Pr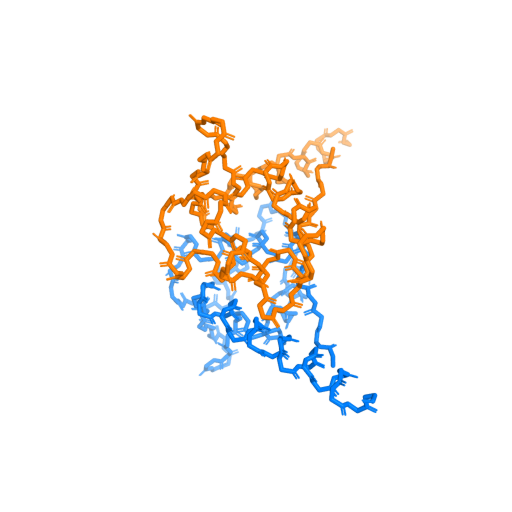otein AF-0000000080797294 (afdb_homodimer)

Solvent-accessible surface area (backbone atoms only — not comparable to full-atom values): 10194 Å² total; per-residue (Å²): 135,81,81,73,78,50,72,67,51,51,33,51,51,49,54,51,38,72,73,51,57,47,48,47,41,51,70,58,51,50,58,72,42,46,88,78,37,53,70,68,56,48,51,52,44,53,52,48,36,35,73,67,54,48,27,40,76,78,56,96,49,31,34,37,46,48,56,62,66,60,49,48,49,54,52,31,50,54,52,53,54,56,53,52,55,59,55,69,71,101,136,80,81,73,79,50,71,68,52,50,33,52,50,49,54,50,37,72,75,50,58,48,49,49,41,51,70,59,51,50,58,72,42,47,90,79,36,53,69,68,57,49,52,51,44,51,52,50,36,36,73,66,55,48,28,40,75,79,55,96,50,32,35,36,46,49,56,64,67,60,49,49,49,55,52,31,52,52,50,52,54,57,53,50,54,59,56,67,70,103

Sequence (180 aa):
MGFWPNKREMSVYYLLKKRFGDRFNLGEGLEVLSPYFSRKVALNIIKRLTKLGLLEKRGNFEYAIVDLEEWLGKRTEEYLEARKGRHSSSMGFWPNKREMSVYYLLKKRFGDRFNLGEGLEVLSPYFSRKVALNIIKRLTKLGLLEKRGNFEYAIVDLEEWLGKRTEEYLEARKGRHSSS

Nearest PDB structures (foldseek):
  9f2a-assembly1_C  TM=8.235E-01  e=2.113E-01  Pyrococcus abyssi GE5
  9f27-assembly1_A  TM=7.249E-01  e=1.007E-01  Pyrococcus abyssi GE5
  5ey0-assembly1_A  TM=5.937E-01  e=2.997E-02  Staphylococcus aureus subsp. aureus Mu3
  6lbs-assembly3_C  TM=5.947E-01  e=1.847E-01  Kluyveromyces lactis
  3s2w-assembly1_A  TM=5.679E-01  e=1.217E+00  Methanosarcina mazei Go1

Secondary structure (DSSP, 8-state):
-PPPP-HHHHHHHHHHHHHHTTEEEHHHHHHHHTTTS-HHHHHHHHHHHHHHTSEEE-SSSEEEEPPHHHHHHHHHHHHHHHHHHHHHT-/-PPPP-HHHHHHHHHHHHHHTTEEEHHHHHHHHTTTS-HHHHHHHHHHHHHHTSEEE-SSSEEEEPPHHHHHHHHHHHHHHHHHHHHHT-

Structure (mmCIF, N/CA/C/O backbone):
data_AF-0000000080797294-model_v1
#
loop_
_entity.id
_entity.type
_entity.pdbx_description
1 polymer 'Uncharacterized protein'
#
loop_
_atom_site.group_PDB
_atom_site.id
_atom_site.type_symbol
_atom_site.label_atom_id
_atom_site.label_alt_id
_atom_site.label_comp_id
_atom_site.label_asym_id
_atom_site.label_entity_id
_atom_site.label_seq_id
_atom_site.pdbx_PDB_ins_code
_atom_site.Cartn_x
_atom_site.Cartn_y
_atom_site.Cartn_z
_atom_site.occupancy
_atom_site.B_iso_or_equiv
_atom_site.auth_seq_id
_atom_site.auth_comp_id
_atom_site.auth_asym_id
_atom_site.auth_atom_id
_atom_site.pdbx_PDB_model_num
ATOM 1 N N . MET A 1 1 ? -17.109 -4.543 -0.537 1 44.97 1 MET A N 1
ATOM 2 C CA . MET A 1 1 ? -16 -4.59 -1.48 1 44.97 1 MET A CA 1
ATOM 3 C C . MET A 1 1 ? -15.062 -3.398 -1.281 1 44.97 1 MET A C 1
ATOM 5 O O . MET A 1 1 ? -15.445 -2.254 -1.532 1 44.97 1 MET A O 1
ATOM 9 N N . GLY A 1 2 ? -14.25 -3.258 -0.163 1 59.47 2 GLY A N 1
ATOM 10 C CA . GLY A 1 2 ? -13.773 -2.064 0.521 1 59.47 2 GLY A CA 1
ATOM 11 C C . GLY A 1 2 ? -12.773 -1.267 -0.293 1 59.47 2 GLY A C 1
ATOM 12 O O . GLY A 1 2 ? -12.203 -1.779 -1.256 1 59.47 2 GLY A O 1
ATOM 13 N N . PHE A 1 3 ? -12.766 0.031 -0.301 1 81.94 3 PHE A N 1
ATOM 14 C CA . PHE A 1 3 ? -11.984 1.04 -1.002 1 81.94 3 PHE A CA 1
ATOM 15 C C . PHE A 1 3 ? -10.492 0.803 -0.797 1 81.94 3 PHE A C 1
ATOM 17 O O . PHE A 1 3 ? -10.078 0.27 0.235 1 81.94 3 PHE A O 1
ATOM 24 N N . TRP A 1 4 ? -9.805 0.716 -1.841 1 93.31 4 TRP A N 1
ATOM 25 C CA . TRP A 1 4 ? -8.344 0.669 -1.869 1 93.31 4 TRP A CA 1
ATOM 26 C C . TRP A 1 4 ? -7.754 2.068 -1.733 1 93.31 4 TRP A C 1
ATOM 28 O O . TRP A 1 4 ? -8.242 3.018 -2.35 1 93.31 4 TRP A O 1
ATOM 38 N N . PRO A 1 5 ? -6.805 2.098 -0.809 1 96 5 PRO A N 1
ATOM 39 C CA . PRO A 1 5 ? -6.281 3.451 -0.597 1 96 5 PRO A CA 1
ATOM 40 C C . PRO A 1 5 ? -5.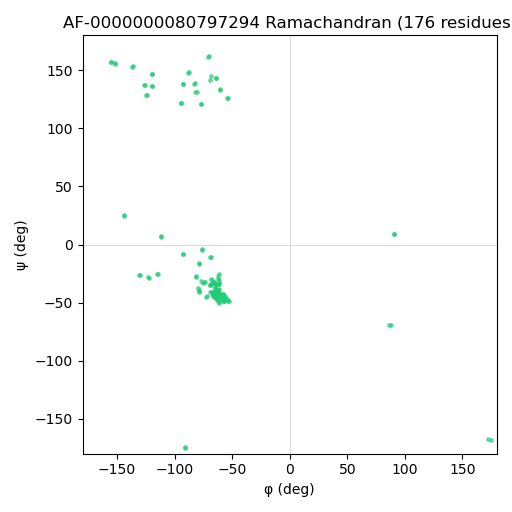586 4.012 -1.834 1 96 5 PRO A C 1
ATOM 42 O O . PRO A 1 5 ? -4.918 3.273 -2.561 1 96 5 PRO A O 1
ATOM 45 N N . ASN A 1 6 ? -5.773 5.305 -2.012 1 94.38 6 ASN A N 1
ATOM 46 C CA . ASN A 1 6 ? -5.062 5.969 -3.098 1 94.38 6 ASN A CA 1
ATOM 47 C C . ASN A 1 6 ? -3.717 6.516 -2.635 1 94.38 6 ASN A C 1
ATOM 49 O O . ASN A 1 6 ? -3.322 6.312 -1.484 1 94.38 6 ASN A O 1
ATOM 53 N N . LYS A 1 7 ? -3.082 7.215 -3.545 1 94.31 7 LYS A N 1
ATOM 54 C CA . LYS A 1 7 ? -1.728 7.699 -3.289 1 94.31 7 LYS A CA 1
ATOM 55 C C . LYS A 1 7 ? -1.708 8.695 -2.133 1 94.31 7 LYS A C 1
ATOM 57 O O . LYS A 1 7 ? -0.826 8.641 -1.274 1 94.31 7 LYS A O 1
ATOM 62 N N . ARG A 1 8 ? -2.645 9.555 -2.1 1 94.75 8 ARG A N 1
ATOM 63 C CA . ARG A 1 8 ? -2.713 10.57 -1.054 1 94.75 8 ARG A CA 1
ATOM 64 C C . ARG A 1 8 ? -2.926 9.938 0.315 1 94.75 8 ARG A C 1
ATOM 66 O O . ARG A 1 8 ? -2.234 10.273 1.278 1 94.75 8 ARG A O 1
ATOM 73 N N . GLU A 1 9 ? -3.805 9.047 0.358 1 97.19 9 GLU A N 1
ATOM 74 C CA . GLU A 1 9 ? -4.125 8.352 1.604 1 97.19 9 GLU A CA 1
ATOM 75 C C . GLU A 1 9 ? -2.924 7.574 2.129 1 97.19 9 GLU A C 1
ATOM 77 O O . GLU A 1 9 ? -2.602 7.648 3.316 1 97.19 9 GLU A O 1
ATOM 82 N N . MET A 1 10 ? -2.211 6.938 1.208 1 97.69 10 MET A N 1
ATOM 83 C CA . MET A 1 10 ? -1.066 6.137 1.634 1 97.69 10 MET A CA 1
ATOM 84 C C . MET A 1 10 ? 0.105 7.031 2.031 1 97.69 10 MET A C 1
ATOM 86 O O . MET A 1 10 ? 0.87 6.691 2.936 1 97.69 10 MET A O 1
ATOM 90 N N . SER A 1 11 ? 0.206 8.148 1.386 1 97.31 11 SER A N 1
ATOM 91 C CA . SER A 1 11 ? 1.242 9.102 1.768 1 97.31 11 SER A CA 1
ATOM 92 C C . SER A 1 11 ? 1.008 9.633 3.176 1 97.31 11 SER A C 1
ATOM 94 O O . SER A 1 11 ? 1.944 9.742 3.971 1 97.31 11 SER A O 1
ATOM 96 N N . VAL A 1 12 ? -0.22 9.945 3.471 1 98.19 12 VAL A N 1
ATOM 97 C CA . VAL A 1 12 ? -0.569 10.445 4.797 1 98.19 12 VAL A CA 1
ATOM 98 C C . VAL A 1 12 ? -0.322 9.367 5.844 1 98.19 12 VAL A C 1
ATOM 100 O O . VAL A 1 12 ? 0.246 9.633 6.902 1 98.19 12 VAL A O 1
ATOM 103 N N . TYR A 1 13 ? -0.724 8.141 5.527 1 98.5 13 TYR A N 1
ATOM 104 C CA . TYR A 1 13 ? -0.423 7.023 6.414 1 98.5 13 TYR A CA 1
ATOM 105 C C . TYR A 1 13 ? 1.068 6.957 6.719 1 98.5 13 TYR A C 1
ATOM 107 O O . TYR A 1 13 ? 1.466 6.84 7.883 1 98.5 13 TYR A O 1
ATOM 115 N N . TYR A 1 14 ? 1.835 7.039 5.699 1 98.44 14 TYR A N 1
ATOM 116 C CA . TYR A 1 14 ? 3.281 6.922 5.84 1 98.44 14 TYR A CA 1
ATOM 117 C C . TYR A 1 14 ? 3.836 8.039 6.719 1 98.44 14 TYR A C 1
ATOM 119 O O . TYR A 1 14 ? 4.676 7.793 7.59 1 98.44 14 TYR A O 1
ATOM 127 N N . LEU A 1 15 ? 3.4 9.258 6.504 1 98.12 15 LEU A N 1
ATOM 128 C CA . LEU A 1 15 ? 3.885 10.398 7.27 1 98.12 15 LEU A CA 1
ATOM 129 C C . LEU A 1 15 ? 3.58 10.234 8.758 1 98.12 15 LEU A C 1
ATOM 131 O O . LEU A 1 15 ? 4.438 10.492 9.602 1 98.12 15 LEU A O 1
ATOM 135 N N . LEU A 1 16 ? 2.377 9.789 9.023 1 98.56 16 LEU A N 1
ATOM 136 C CA . LEU A 1 16 ? 1.97 9.594 10.414 1 98.56 16 LEU A CA 1
ATOM 137 C C . LEU A 1 16 ? 2.754 8.445 11.055 1 98.56 16 LEU A C 1
ATOM 139 O O . LEU A 1 16 ? 3.23 8.57 12.18 1 98.56 16 LEU A O 1
ATOM 143 N N . LYS A 1 17 ? 2.916 7.359 10.305 1 98.5 17 LYS A N 1
ATOM 144 C CA . LYS A 1 17 ? 3.666 6.207 10.805 1 98.5 17 LYS A CA 1
ATOM 145 C C . LYS A 1 17 ? 5.121 6.578 11.078 1 98.5 17 LYS A C 1
ATOM 147 O O . LYS A 1 17 ? 5.68 6.191 12.102 1 98.5 17 LYS A O 1
ATOM 152 N N . LYS A 1 18 ? 5.699 7.25 10.195 1 97.75 18 LYS A N 1
ATOM 153 C CA . LYS A 1 18 ? 7.098 7.652 10.328 1 97.75 18 LYS A CA 1
ATOM 154 C C . LYS A 1 18 ? 7.297 8.555 11.547 1 97.75 18 LYS A C 1
ATOM 156 O O . LYS A 1 18 ? 8.281 8.422 12.266 1 97.75 18 LYS A O 1
ATOM 161 N N . ARG A 1 19 ? 6.383 9.383 11.766 1 98.06 19 ARG A N 1
ATOM 162 C CA . ARG A 1 19 ? 6.504 10.383 12.82 1 98.06 19 ARG A CA 1
ATOM 163 C C . ARG A 1 19 ? 6.207 9.773 14.188 1 98.06 19 ARG A C 1
ATOM 165 O O . ARG A 1 19 ? 6.867 10.094 15.172 1 98.06 19 ARG A O 1
ATOM 172 N N . PHE A 1 20 ? 5.176 8.875 14.273 1 98.25 20 PHE A N 1
ATOM 173 C CA . PHE A 1 20 ? 4.656 8.516 15.586 1 98.25 20 PHE A CA 1
ATOM 174 C C . PHE A 1 20 ? 4.906 7.047 15.883 1 98.25 20 PHE A C 1
ATOM 176 O O . PHE A 1 20 ? 4.871 6.629 17.047 1 98.25 20 PHE A O 1
ATOM 183 N N . GLY A 1 21 ? 5.023 6.277 14.836 1 96.88 21 GLY A N 1
ATOM 184 C CA . GLY A 1 21 ? 5.27 4.855 15.016 1 96.88 21 GLY A CA 1
ATOM 185 C C . GLY A 1 21 ? 4 4.043 15.164 1 96.88 21 GLY A C 1
ATOM 186 O O . GLY A 1 21 ? 3.576 3.357 14.234 1 96.88 21 GLY A O 1
ATOM 187 N N . ASP A 1 22 ? 3.342 4.281 16.359 1 96.5 22 ASP A N 1
ATOM 188 C CA . ASP A 1 22 ? 2.271 3.318 16.609 1 96.5 22 ASP A CA 1
ATOM 189 C C . ASP A 1 22 ? 0.974 4.027 16.984 1 96.5 22 ASP A C 1
ATOM 191 O O . ASP A 1 22 ? -0.112 3.457 16.859 1 96.5 22 ASP A O 1
ATOM 195 N N . ARG A 1 23 ? 1.071 5.246 17.562 1 97.81 23 ARG A N 1
ATOM 196 C CA . ARG A 1 23 ? -0.134 5.953 17.984 1 97.81 23 ARG A CA 1
ATOM 197 C C . ARG A 1 23 ? 0.075 7.465 17.953 1 97.81 23 ARG A C 1
ATOM 199 O O . ARG A 1 23 ? 1.212 7.938 17.984 1 97.81 23 ARG A O 1
ATOM 206 N N . PHE A 1 24 ? -0.995 8.125 17.828 1 98.25 24 PHE A N 1
ATOM 207 C CA . PHE A 1 24 ? -0.927 9.586 17.844 1 98.25 24 PHE A CA 1
ATOM 208 C C . PHE A 1 24 ? -2.258 10.18 18.297 1 98.25 24 PHE A C 1
ATOM 210 O O . PHE A 1 24 ? -3.293 9.516 18.234 1 98.25 24 PHE A O 1
ATOM 217 N N . ASN A 1 25 ? -2.16 11.391 18.797 1 97.94 25 ASN A N 1
ATOM 218 C CA . ASN A 1 25 ? -3.344 12.211 19.047 1 97.94 25 ASN A CA 1
ATOM 219 C C . ASN A 1 25 ? -3.74 13.023 17.828 1 97.94 25 ASN A C 1
ATOM 221 O O . ASN A 1 25 ? -2.877 13.516 17.094 1 97.94 25 ASN A O 1
ATOM 225 N N . LEU A 1 26 ? -5.059 13.203 17.734 1 98.12 26 LEU A N 1
ATOM 226 C CA . LEU A 1 26 ? -5.57 13.875 16.547 1 98.12 26 LEU A CA 1
ATOM 227 C C . LEU A 1 26 ? -4.891 15.227 16.344 1 98.12 26 LEU A C 1
ATOM 229 O O . LEU A 1 26 ? -4.512 15.578 15.234 1 98.12 26 LEU A O 1
ATOM 233 N N . GLY A 1 27 ? -4.789 15.992 17.391 1 97.75 27 GLY A N 1
ATOM 234 C CA . GLY A 1 27 ? -4.148 17.297 17.281 1 97.75 27 GLY A CA 1
ATOM 235 C C . GLY A 1 27 ? -2.729 17.219 16.766 1 97.75 27 GLY A C 1
ATOM 236 O O . GLY A 1 27 ? -2.338 18.016 15.898 1 97.75 27 GLY A O 1
ATOM 237 N N . GLU A 1 28 ? -1.947 16.281 17.234 1 98.19 28 GLU A N 1
ATOM 238 C CA . GLU A 1 28 ? -0.569 16.094 16.797 1 98.19 28 GLU A CA 1
ATOM 239 C C . GLU A 1 28 ? -0.512 15.648 15.344 1 98.19 28 GLU A C 1
ATOM 241 O O . GLU A 1 28 ? 0.362 16.078 14.586 1 98.19 28 GLU A O 1
ATOM 246 N N . GLY A 1 29 ? -1.421 14.734 15 1 98.38 29 GLY A N 1
ATOM 247 C CA . GLY A 1 29 ? -1.491 14.297 13.609 1 98.38 29 GLY A CA 1
ATOM 248 C C . GLY A 1 29 ? -1.756 15.43 12.641 1 98.38 29 GLY A C 1
ATOM 249 O O . GLY A 1 29 ? -1.102 15.531 11.602 1 98.38 29 GLY A O 1
ATOM 250 N N . LEU A 1 30 ? -2.691 16.297 13.023 1 98.44 30 LEU A N 1
ATOM 251 C CA . LEU A 1 30 ? -3.037 17.438 12.188 1 98.44 30 LEU A CA 1
ATOM 252 C C . LEU A 1 30 ? -1.854 18.391 12.047 1 98.44 30 LEU A C 1
ATOM 254 O O . LEU A 1 30 ? -1.647 18.969 10.977 1 98.44 30 LEU A O 1
ATOM 258 N N . GLU A 1 31 ? -1.084 18.5 13.07 1 98.06 31 GLU A N 1
ATOM 259 C CA . GLU A 1 31 ? 0.103 19.359 13.031 1 98.06 31 GLU A CA 1
ATOM 260 C C . GLU A 1 31 ? 1.137 18.812 12.047 1 98.06 31 GLU A C 1
ATOM 262 O O . GLU A 1 31 ? 1.728 19.578 11.273 1 98.06 31 GLU A O 1
ATOM 267 N N . VAL A 1 32 ? 1.347 17.547 12.078 1 97.38 32 VAL A N 1
ATOM 268 C CA . VAL A 1 32 ? 2.311 16.875 11.203 1 97.38 32 VAL A CA 1
ATOM 269 C C . VAL A 1 32 ? 1.886 17.047 9.75 1 97.38 32 VAL A C 1
ATOM 271 O O . VAL A 1 32 ? 2.73 17.203 8.859 1 97.38 32 VAL A O 1
ATOM 274 N N . LEU A 1 33 ? 0.599 17.078 9.492 1 97.44 33 LEU A N 1
ATOM 275 C CA . LEU A 1 33 ? 0.074 17.078 8.133 1 97.44 33 LEU A CA 1
ATOM 276 C C . LEU A 1 33 ? -0.145 18.5 7.629 1 97.44 33 LEU A C 1
ATOM 278 O O . LEU A 1 33 ? -0.331 18.719 6.43 1 97.44 33 LEU A O 1
ATOM 282 N N . SER A 1 34 ? -0.019 19.5 8.438 1 96.62 34 SER A N 1
ATOM 283 C CA . SER A 1 34 ? -0.428 20.891 8.172 1 96.62 34 SER A CA 1
ATOM 284 C C . SER A 1 34 ? 0.427 21.516 7.082 1 96.62 34 SER A C 1
ATOM 286 O O . SER A 1 34 ? -0.037 22.406 6.359 1 96.62 34 SER A O 1
ATOM 288 N N . PRO A 1 35 ? 1.696 21.125 6.93 1 94.81 35 PRO A N 1
ATOM 289 C CA . PRO A 1 35 ? 2.48 21.703 5.844 1 94.81 35 PRO A CA 1
ATOM 290 C C . PRO A 1 35 ? 1.995 21.266 4.461 1 94.81 35 PRO A C 1
ATOM 292 O O . PRO A 1 35 ? 2.328 21.906 3.457 1 94.81 35 PRO A O 1
ATOM 295 N N . TYR A 1 36 ? 1.119 20.297 4.426 1 94.31 36 TYR A N 1
ATOM 296 C CA . TYR A 1 36 ? 0.818 19.719 3.125 1 94.31 36 TYR A CA 1
ATOM 297 C C . TYR A 1 36 ? -0.67 19.812 2.812 1 94.31 36 TYR A C 1
ATOM 299 O O . TYR A 1 36 ? -1.067 19.828 1.646 1 94.31 36 TYR A O 1
ATOM 307 N N . PHE A 1 37 ? -1.404 19.828 3.82 1 95.31 37 PHE A N 1
ATOM 308 C CA . PHE A 1 37 ? -2.85 19.75 3.641 1 95.31 37 PHE A CA 1
ATOM 309 C C . PHE A 1 37 ? -3.564 20.734 4.559 1 95.31 37 PHE A C 1
ATOM 311 O O . PHE A 1 37 ? -3.07 21.062 5.645 1 95.31 37 PHE A O 1
ATOM 318 N N . SER A 1 38 ? -4.73 21.125 4.074 1 96.56 38 SER A N 1
ATOM 319 C CA . SER A 1 38 ? -5.598 21.859 4.977 1 96.56 38 SER A CA 1
ATOM 320 C C . SER A 1 38 ? -6.148 20.969 6.082 1 96.56 38 SER A C 1
ATOM 322 O O . SER A 1 38 ? -6.172 19.734 5.938 1 96.56 38 SER A O 1
ATOM 324 N N . ARG A 1 39 ? -6.617 21.656 7.09 1 97.56 39 ARG A N 1
ATOM 325 C CA . ARG A 1 39 ? -7.184 20.906 8.211 1 97.56 39 ARG A CA 1
ATOM 326 C C . ARG A 1 39 ? -8.344 20.031 7.762 1 97.56 39 ARG A C 1
ATOM 328 O O . ARG A 1 39 ? -8.43 18.859 8.148 1 97.56 39 ARG A O 1
ATOM 335 N N . LYS A 1 40 ? -9.18 20.531 6.961 1 97.94 40 LYS A N 1
ATOM 336 C CA . LYS A 1 40 ? -10.344 19.797 6.469 1 97.94 40 LYS A CA 1
ATOM 337 C C . LYS A 1 40 ? -9.922 18.562 5.688 1 97.94 40 LYS A C 1
ATOM 339 O O . LYS A 1 40 ? -10.453 17.469 5.914 1 97.94 40 LYS A O 1
ATOM 344 N N . VAL A 1 41 ? -8.969 18.719 4.809 1 97.25 41 VAL A N 1
ATOM 345 C CA . VAL A 1 41 ? -8.5 17.625 3.98 1 97.25 41 VAL A CA 1
ATOM 346 C C . VAL A 1 41 ? -7.836 16.562 4.859 1 97.25 41 VAL A C 1
ATOM 348 O O . VAL A 1 41 ? -8.102 15.367 4.707 1 97.25 41 VAL A O 1
ATOM 351 N N . ALA A 1 42 ? -7.023 16.984 5.766 1 98.19 42 ALA A N 1
ATOM 352 C CA . ALA A 1 42 ? -6.348 16.078 6.684 1 98.19 42 ALA A CA 1
ATOM 353 C C . ALA A 1 42 ? -7.355 15.258 7.484 1 98.19 42 ALA A C 1
ATOM 355 O O . ALA A 1 42 ? -7.207 14.039 7.621 1 98.19 42 ALA A O 1
ATOM 356 N N . LEU A 1 43 ? -8.359 15.938 7.969 1 98.25 43 LEU A N 1
ATOM 357 C CA . LEU A 1 43 ? -9.398 15.266 8.75 1 98.25 43 LEU A CA 1
ATOM 358 C C . LEU A 1 43 ? -10.125 14.227 7.898 1 98.25 43 LEU A C 1
ATOM 360 O O . LEU A 1 43 ? -10.391 13.117 8.359 1 98.25 43 LEU A O 1
ATOM 364 N N . ASN A 1 44 ? -10.391 14.57 6.688 1 98.19 44 ASN A N 1
ATOM 365 C CA . ASN A 1 44 ? -11.07 13.648 5.777 1 98.19 44 ASN A CA 1
ATOM 366 C C . ASN A 1 44 ? -10.219 12.422 5.48 1 98.19 44 ASN A C 1
ATOM 368 O O . ASN A 1 44 ? -10.727 11.305 5.418 1 98.19 44 ASN A O 1
ATOM 372 N N . ILE A 1 45 ? -8.961 12.609 5.281 1 98.19 45 ILE A N 1
ATOM 373 C CA . ILE A 1 45 ? -8.055 11.5 4.984 1 98.19 45 ILE A CA 1
ATOM 374 C C . ILE A 1 45 ? -7.941 10.586 6.203 1 98.19 45 ILE A C 1
ATOM 376 O O . ILE A 1 45 ? -7.973 9.359 6.074 1 98.19 45 ILE A O 1
ATOM 380 N N . ILE A 1 46 ? -7.848 11.172 7.371 1 98.19 46 ILE A N 1
ATOM 381 C CA . ILE A 1 46 ? -7.754 10.391 8.594 1 98.19 46 ILE A CA 1
ATOM 382 C C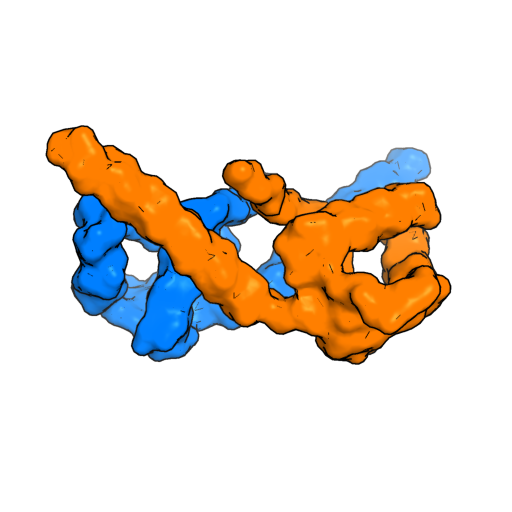 . ILE A 1 46 ? -9.023 9.555 8.773 1 98.19 46 ILE A C 1
ATOM 384 O O . ILE A 1 46 ? -8.953 8.383 9.148 1 98.19 46 ILE A O 1
ATOM 388 N N . LYS A 1 47 ? -10.102 10.188 8.516 1 97.31 47 LYS A N 1
ATOM 389 C CA . LYS A 1 47 ? -11.367 9.469 8.57 1 97.31 47 LYS A CA 1
ATOM 390 C C . LYS A 1 47 ? -11.375 8.289 7.594 1 97.31 47 LYS A C 1
ATOM 392 O O . LYS A 1 47 ? -11.805 7.191 7.945 1 97.31 47 LYS A O 1
ATOM 397 N N . ARG A 1 48 ? -10.906 8.492 6.383 1 97.81 48 ARG A N 1
ATOM 398 C CA . ARG A 1 48 ? -10.875 7.453 5.363 1 97.81 48 ARG A CA 1
ATOM 399 C C . ARG A 1 48 ? -9.914 6.336 5.754 1 97.81 48 ARG A C 1
ATOM 401 O O . ARG A 1 48 ? -10.219 5.152 5.582 1 97.81 48 ARG A O 1
ATOM 408 N N . LEU A 1 49 ? -8.758 6.711 6.266 1 98.31 49 LEU A N 1
ATOM 409 C CA . LEU A 1 49 ? -7.789 5.723 6.715 1 98.31 49 LEU A CA 1
ATOM 410 C C . LEU A 1 49 ? -8.359 4.871 7.844 1 98.31 49 LEU A C 1
ATOM 412 O O . LEU A 1 49 ? -8.047 3.684 7.949 1 98.31 49 LEU A O 1
ATOM 416 N N . THR A 1 50 ? -9.195 5.527 8.664 1 97.75 50 THR A N 1
ATOM 417 C CA . THR A 1 50 ? -9.867 4.809 9.742 1 97.75 50 THR A CA 1
ATOM 418 C C . THR A 1 50 ? -10.883 3.816 9.18 1 97.75 50 THR A C 1
ATOM 420 O O . THR A 1 50 ? -10.945 2.666 9.625 1 97.75 50 THR A O 1
ATOM 423 N N . LYS A 1 51 ? -11.57 4.203 8.219 1 97.19 51 LYS A N 1
ATOM 424 C CA . LYS A 1 51 ? -12.555 3.33 7.586 1 97.19 51 LYS A CA 1
ATOM 425 C C . LYS A 1 51 ? -11.875 2.152 6.895 1 97.19 51 LYS A C 1
ATOM 427 O O . LYS A 1 51 ? -12.422 1.047 6.859 1 97.19 51 LYS A O 1
ATOM 432 N N . LEU A 1 52 ? -10.719 2.336 6.375 1 97.25 52 LEU A N 1
ATOM 433 C CA . LEU A 1 52 ? -9.969 1.315 5.652 1 97.25 52 LEU A CA 1
ATOM 434 C C . LEU A 1 52 ? -9.289 0.352 6.625 1 97.25 52 LEU A C 1
ATOM 436 O O . LEU A 1 52 ? -8.812 -0.71 6.219 1 97.25 52 LEU A O 1
ATOM 440 N N . GLY A 1 53 ? -9.203 0.764 7.848 1 97 53 GLY A N 1
ATOM 441 C CA . GLY A 1 53 ? -8.586 -0.089 8.852 1 97 53 GLY A CA 1
ATOM 442 C C . GLY A 1 53 ? -7.098 0.134 9 1 97 53 GLY A C 1
ATOM 443 O O . GLY A 1 53 ? -6.406 -0.658 9.641 1 97 53 GLY A O 1
ATOM 444 N N . LEU A 1 54 ? -6.586 1.141 8.375 1 98.38 54 LEU A N 1
ATOM 445 C CA . LEU A 1 54 ? -5.176 1.487 8.5 1 98.38 54 LEU A CA 1
ATOM 446 C C . LEU A 1 54 ? -4.926 2.289 9.773 1 98.38 54 LEU A C 1
ATOM 448 O O . LEU A 1 54 ? -3.801 2.336 10.273 1 98.38 54 LEU A O 1
ATOM 452 N N . LEU A 1 55 ? -5.949 2.988 10.195 1 98.38 55 LEU A N 1
ATOM 453 C CA . LEU A 1 55 ? -6 3.631 11.5 1 98.38 55 LEU A CA 1
ATOM 454 C C . LEU A 1 55 ? -7.164 3.092 12.328 1 98.38 55 LEU A C 1
ATOM 456 O O . LEU A 1 55 ? -8.211 2.746 11.781 1 98.38 55 LEU A O 1
ATOM 460 N N . GLU A 1 56 ? -6.918 3.041 13.641 1 98.31 56 GLU A N 1
ATOM 461 C CA . GLU A 1 56 ? -7.984 2.629 14.547 1 98.31 56 GLU A CA 1
ATOM 462 C C . GLU A 1 56 ? -8.227 3.682 15.625 1 98.31 56 GLU A C 1
ATOM 464 O O . GLU A 1 56 ? -7.309 4.043 16.375 1 98.31 56 GLU A O 1
ATOM 469 N N . LYS A 1 57 ? -9.359 4.059 15.781 1 97.19 57 LYS A N 1
ATOM 470 C CA . LYS A 1 57 ? -9.711 5.012 16.828 1 97.19 57 LYS A CA 1
ATOM 471 C C . LYS A 1 57 ? -9.773 4.328 18.203 1 97.19 57 LYS A C 1
ATOM 473 O O . LYS A 1 57 ? -10.438 3.303 18.359 1 97.19 57 LYS A O 1
ATOM 478 N N . ARG A 1 58 ? -9.062 4.652 19.219 1 94.75 58 ARG A N 1
ATOM 479 C CA . ARG A 1 58 ? -8.984 4.047 20.547 1 94.75 58 ARG A CA 1
ATOM 480 C C . ARG A 1 58 ? -9.555 4.98 21.609 1 94.75 58 ARG A C 1
ATOM 482 O O . ARG A 1 58 ? -9.68 4.605 22.781 1 94.75 58 ARG A O 1
ATOM 489 N N . GLY A 1 59 ? -10.125 6.062 21.359 1 87.75 59 GLY A N 1
ATOM 490 C CA . GLY A 1 59 ? -10.68 7.094 22.219 1 87.75 59 GLY A CA 1
ATOM 491 C C . GLY A 1 59 ? -11.164 8.312 21.453 1 87.75 59 GLY A C 1
ATOM 492 O O . GLY A 1 59 ? -11.32 8.266 20.234 1 87.75 59 GLY A O 1
ATOM 493 N N . ASN A 1 60 ? -11.43 9.344 22.219 1 87.19 60 ASN A N 1
ATOM 494 C CA . ASN A 1 60 ? -12.008 10.523 21.578 1 87.19 60 ASN A CA 1
ATOM 495 C C . ASN A 1 60 ? -11.023 11.172 20.609 1 87.19 60 ASN A C 1
ATOM 497 O O . ASN A 1 60 ? -11.414 11.602 19.516 1 87.19 60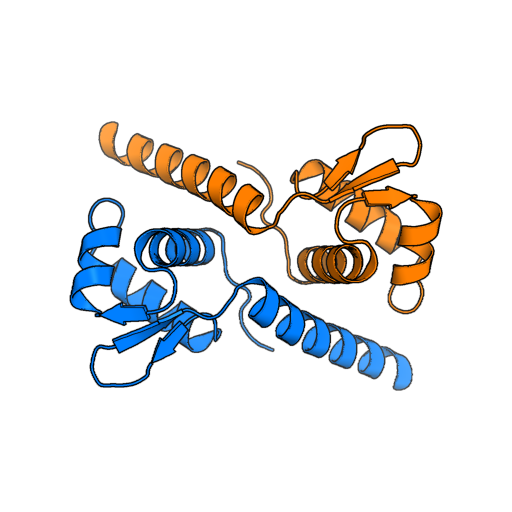 ASN A O 1
ATOM 501 N N . PHE A 1 61 ? -9.742 11.164 20.781 1 93.62 61 PHE A N 1
ATOM 502 C CA . PHE A 1 61 ? -8.82 11.852 19.891 1 93.62 61 PHE A CA 1
ATOM 503 C C . PHE A 1 61 ? -7.531 11.055 19.719 1 93.62 61 PHE A C 1
ATOM 505 O O . PHE A 1 61 ? -6.484 11.617 19.391 1 93.62 61 PHE A O 1
ATOM 512 N N . GLU A 1 62 ? -7.672 9.789 19.938 1 97.88 62 GLU A N 1
ATOM 513 C CA . GLU A 1 62 ? -6.484 8.945 19.844 1 97.88 62 GLU A CA 1
ATOM 514 C C . GLU A 1 62 ? -6.641 7.879 18.766 1 97.88 62 GLU A C 1
ATOM 516 O O . GLU A 1 62 ? -7.699 7.254 18.656 1 97.88 62 GLU A O 1
ATOM 521 N N . TYR A 1 63 ? -5.59 7.77 18.062 1 98.5 63 TYR A N 1
ATOM 522 C CA . TYR A 1 63 ? -5.578 6.785 16.984 1 98.5 63 TYR A CA 1
ATOM 523 C C . TYR A 1 63 ? -4.387 5.844 17.125 1 98.5 63 TYR A C 1
ATOM 525 O O . TYR A 1 63 ? -3.279 6.281 17.453 1 98.5 63 TYR A O 1
ATOM 533 N N . ALA A 1 64 ? -4.633 4.57 16.906 1 98.75 64 ALA A N 1
ATOM 534 C CA . ALA A 1 64 ? -3.561 3.602 16.688 1 98.75 64 ALA A CA 1
ATOM 535 C C . ALA A 1 64 ? -3.256 3.447 15.195 1 98.75 64 ALA A C 1
ATOM 537 O O . ALA A 1 64 ? -4.168 3.439 14.367 1 98.75 64 ALA A O 1
ATOM 538 N N . ILE A 1 65 ? -1.989 3.375 14.883 1 98.56 65 ILE A N 1
ATOM 539 C CA . ILE A 1 65 ? -1.547 3.148 13.516 1 98.56 65 ILE A CA 1
ATOM 540 C C . ILE A 1 65 ? -1.317 1.655 13.289 1 98.56 65 ILE A C 1
ATOM 542 O O . ILE A 1 65 ? -0.489 1.039 13.961 1 98.56 65 ILE A O 1
ATOM 546 N N . VAL A 1 66 ? -2.006 1.114 12.336 1 98.31 66 VAL A N 1
ATOM 547 C CA . VAL A 1 66 ? -1.92 -0.313 12.047 1 98.31 66 VAL A CA 1
ATOM 548 C C . VAL A 1 66 ? -0.706 -0.589 11.164 1 98.31 66 VAL A C 1
ATOM 550 O O . VAL A 1 66 ? -0.433 0.158 10.219 1 98.31 66 VAL A O 1
ATOM 553 N N . ASP A 1 67 ? -0.012 -1.665 11.484 1 97.5 67 ASP A N 1
ATOM 554 C CA . ASP A 1 67 ? 1.143 -2.055 10.688 1 97.5 67 ASP A CA 1
ATOM 555 C C . ASP A 1 67 ? 0.735 -2.344 9.242 1 97.5 67 ASP A C 1
ATOM 557 O O . ASP A 1 67 ? -0.235 -3.064 9 1 97.5 67 ASP A O 1
ATOM 561 N N . LEU A 1 68 ? 1.522 -1.78 8.375 1 96.94 68 LEU A N 1
ATOM 562 C CA . LEU A 1 68 ? 1.147 -1.827 6.965 1 96.94 68 LEU A CA 1
ATOM 563 C C . LEU A 1 68 ? 1.129 -3.266 6.457 1 96.94 68 LEU A C 1
ATOM 565 O O . LEU A 1 68 ? 0.234 -3.646 5.699 1 96.94 68 LEU A O 1
ATOM 569 N N . GLU A 1 69 ? 2.119 -3.945 6.781 1 95.38 69 GLU A N 1
ATOM 570 C CA . GLU A 1 69 ? 2.193 -5.324 6.312 1 95.38 69 GLU A CA 1
ATOM 571 C C . GLU A 1 69 ? 1.062 -6.168 6.898 1 95.38 69 GLU A C 1
ATOM 573 O O . GLU A 1 69 ? 0.521 -7.047 6.219 1 95.38 69 GLU A O 1
ATOM 578 N N . GLU A 1 70 ? 0.768 -5.926 8.102 1 96.12 70 GLU A N 1
ATOM 579 C CA . GLU A 1 70 ? -0.368 -6.613 8.711 1 96.12 70 GLU A CA 1
ATOM 580 C C . GLU A 1 70 ? -1.669 -6.277 7.988 1 96.12 70 GLU A C 1
ATOM 582 O O . GLU A 1 70 ? -2.459 -7.172 7.676 1 96.12 70 GLU A O 1
ATOM 587 N N . TRP A 1 71 ? -1.872 -5.074 7.809 1 97.38 71 TRP A N 1
ATOM 588 C CA . TRP A 1 71 ? -3.057 -4.613 7.094 1 97.38 71 TRP A CA 1
ATOM 589 C C . TRP A 1 71 ? -3.117 -5.219 5.695 1 97.38 71 TRP A C 1
ATOM 591 O O . TRP A 1 71 ? -4.16 -5.723 5.273 1 97.38 71 TRP A O 1
ATOM 601 N N . LEU A 1 72 ? -2.012 -5.195 4.988 1 97.56 72 LEU A N 1
ATOM 602 C CA . LEU A 1 72 ? -1.944 -5.734 3.635 1 97.56 72 LEU A CA 1
ATOM 603 C C . LEU A 1 72 ? -2.211 -7.238 3.633 1 97.56 72 LEU A C 1
ATOM 605 O O . LEU A 1 72 ? -2.848 -7.758 2.715 1 97.56 72 LEU A O 1
ATOM 609 N N . GLY A 1 73 ? -1.699 -7.895 4.598 1 97.56 73 GLY A N 1
ATOM 610 C CA . GLY A 1 73 ? -1.976 -9.32 4.73 1 97.56 73 GLY A CA 1
ATOM 611 C C . GLY A 1 73 ? -3.457 -9.633 4.82 1 97.56 73 GLY A C 1
ATOM 612 O O . GLY A 1 73 ? -3.955 -10.508 4.113 1 97.56 73 GLY A O 1
ATOM 613 N N . LYS A 1 74 ? -4.113 -8.953 5.645 1 96.88 74 LYS A N 1
ATOM 614 C CA . LYS A 1 74 ? -5.551 -9.133 5.812 1 96.88 74 LYS A CA 1
ATOM 615 C C . LYS A 1 74 ? -6.297 -8.836 4.512 1 96.88 74 LYS A C 1
ATOM 617 O O . LYS A 1 74 ? -7.18 -9.602 4.109 1 96.88 74 LYS A O 1
ATOM 622 N N . ARG A 1 75 ? -5.961 -7.789 3.908 1 96.12 75 ARG A N 1
ATOM 623 C CA . ARG A 1 75 ? -6.602 -7.406 2.656 1 96.12 75 ARG A CA 1
ATOM 624 C C . ARG A 1 75 ? -6.34 -8.445 1.566 1 96.12 75 ARG A C 1
ATOM 626 O O . ARG A 1 75 ? -7.219 -8.734 0.753 1 96.12 75 ARG A O 1
ATOM 633 N N . THR A 1 76 ? -5.121 -8.93 1.51 1 96.62 76 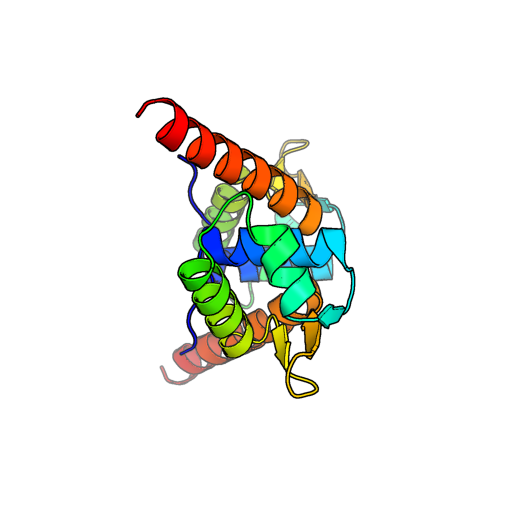THR A N 1
ATOM 634 C CA . THR A 1 76 ? -4.75 -9.953 0.537 1 96.62 76 THR A CA 1
ATOM 635 C C . THR A 1 76 ? -5.578 -11.219 0.741 1 96.62 76 THR A C 1
ATOM 637 O O . THR A 1 76 ? -6.09 -11.797 -0.221 1 96.62 76 THR A O 1
ATOM 640 N N . GLU A 1 77 ? -5.707 -11.641 1.942 1 95 77 GLU A N 1
ATOM 641 C CA . GLU A 1 77 ? -6.52 -12.812 2.266 1 95 77 GLU A CA 1
ATOM 642 C C . GLU A 1 77 ? -7.965 -12.625 1.811 1 95 77 GLU A C 1
ATOM 644 O O . GLU A 1 77 ? -8.547 -13.531 1.206 1 95 77 GLU A O 1
ATOM 649 N N . GLU A 1 78 ? -8.516 -11.539 2.121 1 93.62 78 GLU A N 1
ATOM 650 C CA . GLU A 1 78 ? -9.875 -11.219 1.701 1 93.62 78 GLU A CA 1
ATOM 651 C C . GLU A 1 78 ? -10.016 -11.273 0.182 1 93.62 78 GLU A C 1
ATOM 653 O O . GLU A 1 78 ? -10.992 -11.812 -0.341 1 93.62 78 GLU A O 1
ATOM 658 N N . TYR A 1 79 ? -9.062 -10.688 -0.406 1 92.81 79 TYR A N 1
ATOM 659 C CA . TYR A 1 79 ? -9.07 -10.625 -1.863 1 92.81 79 TYR A CA 1
ATOM 660 C C . TYR A 1 79 ? -9 -12.016 -2.473 1 92.81 79 TYR A C 1
ATOM 662 O O . TYR A 1 79 ? -9.781 -12.352 -3.371 1 92.81 79 TYR A O 1
ATOM 670 N N . LEU A 1 80 ? -8.094 -12.859 -2.023 1 92.69 80 LEU A N 1
ATOM 671 C CA . LEU A 1 80 ? -7.891 -14.195 -2.578 1 92.69 80 LEU A CA 1
ATOM 672 C C . LEU A 1 80 ? -9.086 -15.094 -2.277 1 92.69 80 LEU A C 1
ATOM 674 O O . LEU A 1 80 ? -9.445 -15.953 -3.088 1 92.69 80 LEU A O 1
ATOM 678 N N . GLU A 1 81 ? -9.688 -14.898 -1.13 1 90.75 81 GLU A N 1
ATOM 679 C CA . GLU A 1 81 ? -10.883 -15.656 -0.771 1 90.75 81 GLU A CA 1
ATOM 680 C C . GLU A 1 81 ? -12.039 -15.32 -1.704 1 90.75 81 GLU A C 1
ATOM 682 O O . GLU A 1 81 ? -12.812 -16.203 -2.084 1 90.75 81 GLU A O 1
ATOM 687 N N . ALA A 1 82 ? -12.117 -14.109 -2.053 1 86.44 82 ALA A N 1
ATOM 688 C CA . ALA A 1 82 ? -13.172 -13.672 -2.965 1 86.44 82 ALA A CA 1
ATOM 689 C C . ALA A 1 82 ? -12.938 -14.227 -4.371 1 86.44 82 ALA A C 1
ATOM 691 O O . ALA A 1 82 ? -13.891 -14.5 -5.102 1 86.44 82 ALA A O 1
ATOM 692 N N . ARG A 1 83 ? -11.68 -14.344 -4.781 1 84.5 83 ARG A N 1
ATOM 693 C CA . ARG A 1 83 ? -11.328 -14.844 -6.105 1 84.5 83 ARG A CA 1
ATOM 694 C C . ARG A 1 83 ? -11.586 -16.344 -6.207 1 84.5 83 ARG A C 1
ATOM 696 O O . ARG A 1 83 ? -12.008 -16.844 -7.254 1 84.5 83 ARG A O 1
ATOM 703 N N . LYS A 1 84 ? -11.227 -17.078 -5.246 1 79.5 84 LYS A N 1
ATOM 704 C CA . LYS A 1 84 ? -11.492 -18.516 -5.211 1 79.5 84 LYS A CA 1
ATOM 705 C C . LYS A 1 84 ? -12.992 -18.797 -5.305 1 79.5 84 LYS A C 1
ATOM 707 O O . LYS A 1 84 ? -13.406 -19.75 -5.965 1 79.5 84 LYS A O 1
ATOM 712 N N . GLY A 1 85 ? -13.656 -18.094 -4.594 1 67.31 85 GLY A N 1
ATOM 713 C CA . GLY A 1 85 ? -15.094 -18.297 -4.598 1 67.31 85 GLY A CA 1
ATOM 714 C C . GLY A 1 85 ? -15.734 -18.047 -5.949 1 67.31 85 GLY A C 1
ATOM 715 O O . GLY A 1 85 ? -16.75 -18.656 -6.293 1 67.31 85 GLY A O 1
ATOM 716 N N . ARG A 1 86 ? -15.125 -17.219 -6.711 1 64.5 86 ARG A N 1
ATOM 717 C CA . ARG A 1 86 ? -15.703 -16.922 -8.016 1 64.5 86 ARG A CA 1
ATOM 718 C C . ARG A 1 86 ? -15.461 -18.078 -8.992 1 64.5 86 ARG A C 1
ATOM 720 O O . ARG A 1 86 ? -16.281 -18.328 -9.883 1 64.5 86 ARG A O 1
ATOM 727 N N . HIS A 1 87 ? -14.328 -18.75 -8.828 1 55.81 87 HIS A N 1
ATOM 728 C CA . HIS A 1 87 ? -14.062 -19.891 -9.703 1 55.81 87 HIS A CA 1
ATOM 729 C C . HIS A 1 87 ? -14.828 -21.125 -9.25 1 55.81 87 HIS A C 1
ATOM 731 O O . HIS A 1 87 ? -15.156 -22 -10.07 1 55.81 87 HIS A O 1
ATOM 737 N N . SER A 1 88 ? -14.961 -21.391 -7.992 1 50.72 88 SER A N 1
ATOM 738 C CA . SER A 1 88 ? -15.703 -22.594 -7.609 1 50.72 88 SER A CA 1
ATOM 739 C C . SER A 1 88 ? -17.156 -22.516 -8.094 1 50.72 88 SER A C 1
ATOM 741 O O . SER A 1 88 ? -17.875 -23.516 -8.07 1 50.72 88 SER A O 1
ATOM 743 N N . SER A 1 89 ? -17.641 -21.344 -8.164 1 45.09 89 SER A N 1
ATOM 744 C CA . SER A 1 89 ? -19.031 -21.391 -8.617 1 45.09 89 SER A CA 1
ATOM 745 C C . SER A 1 89 ? -19.125 -21.641 -10.117 1 45.09 89 SER A C 1
ATOM 747 O O . SER A 1 89 ? -20.219 -21.641 -10.688 1 45.09 89 SER A O 1
ATOM 749 N N . SER A 1 90 ? -18 -21.703 -10.859 1 35.72 90 SER A N 1
ATOM 750 C CA . SER A 1 90 ? -18.328 -22.109 -12.219 1 35.72 90 SER A CA 1
ATOM 751 C C . SER A 1 90 ? -18.328 -23.625 -12.359 1 35.72 90 SER A C 1
ATOM 753 O O . SER A 1 90 ? -17.5 -24.312 -11.758 1 35.72 90 SER A O 1
ATOM 755 N N . MET B 1 1 ? 4.352 10.648 -14.117 1 45.38 1 MET B N 1
ATOM 756 C CA . MET B 1 1 ? 3.453 10.578 -12.969 1 45.38 1 MET B CA 1
ATOM 757 C C . MET B 1 1 ? 3.045 9.141 -12.68 1 45.38 1 MET B C 1
ATOM 759 O O . MET B 1 1 ? 2.414 8.492 -13.508 1 45.38 1 MET B O 1
ATOM 763 N N . GLY B 1 2 ? 3.873 8.234 -12.016 1 59.78 2 GLY B N 1
ATOM 764 C CA . GLY B 1 2 ? 3.961 6.785 -12.102 1 59.78 2 GLY B CA 1
ATOM 765 C C . GLY B 1 2 ? 2.744 6.078 -11.539 1 59.78 2 GLY B C 1
ATOM 766 O O . GLY B 1 2 ? 1.953 6.68 -10.805 1 59.78 2 GLY B O 1
ATOM 767 N N . PHE B 1 3 ? 2.287 4.973 -12.047 1 81.94 3 PHE B N 1
ATOM 768 C CA . PHE B 1 3 ? 1.153 4.105 -11.742 1 81.94 3 PHE B CA 1
ATOM 769 C C . PHE B 1 3 ? 1.183 3.668 -10.281 1 81.94 3 PHE B C 1
ATOM 771 O O . PHE B 1 3 ? 2.256 3.545 -9.688 1 81.94 3 PHE B O 1
ATOM 778 N N . TRP B 1 4 ? 0.131 3.891 -9.617 1 93.31 4 TRP B N 1
ATOM 779 C CA . T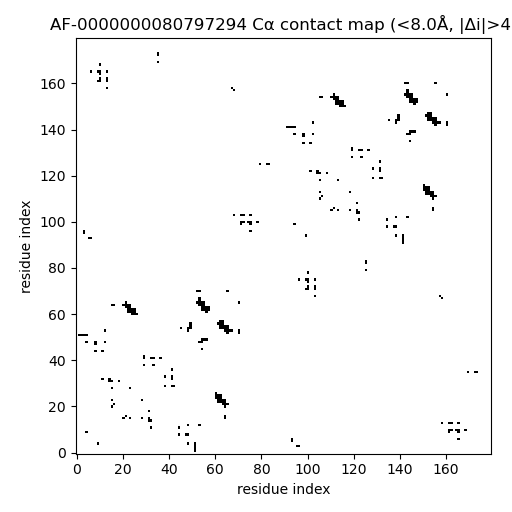RP B 1 4 ? -0.112 3.395 -8.266 1 93.31 4 TRP B CA 1
ATOM 780 C C . TRP B 1 4 ? -0.619 1.956 -8.297 1 93.31 4 TRP B C 1
ATOM 782 O O . TRP B 1 4 ? -1.453 1.604 -9.133 1 93.31 4 TRP B O 1
ATOM 792 N N . PRO B 1 5 ? 0.049 1.201 -7.445 1 96.12 5 PRO B N 1
ATOM 793 C CA . PRO B 1 5 ? -0.359 -0.203 -7.52 1 96.12 5 PRO B CA 1
ATOM 794 C C . PRO B 1 5 ? -1.814 -0.417 -7.109 1 96.12 5 PRO B C 1
ATOM 796 O O . PRO B 1 5 ? -2.307 0.251 -6.195 1 96.12 5 PRO B O 1
ATOM 799 N N . ASN B 1 6 ? -2.436 -1.347 -7.812 1 94.44 6 ASN B N 1
ATOM 800 C CA . ASN B 1 6 ? -3.793 -1.718 -7.43 1 94.44 6 ASN B CA 1
ATOM 801 C C . ASN B 1 6 ? -3.799 -2.871 -6.43 1 94.44 6 ASN B C 1
ATOM 803 O O . ASN B 1 6 ? -2.74 -3.328 -5.996 1 94.44 6 ASN B O 1
ATOM 807 N N . LYS B 1 7 ? -4.996 -3.324 -6.133 1 94.38 7 LYS B N 1
ATOM 808 C CA . LYS B 1 7 ? -5.172 -4.344 -5.105 1 94.38 7 LYS B CA 1
ATOM 809 C C . LYS B 1 7 ? -4.496 -5.652 -5.508 1 94.38 7 LYS B C 1
ATOM 811 O O . LYS B 1 7 ? -3.84 -6.297 -4.688 1 94.38 7 LYS B O 1
ATOM 816 N N . ARG B 1 8 ? -4.645 -6.035 -6.707 1 94.69 8 ARG B N 1
ATOM 817 C CA . ARG B 1 8 ? -4.062 -7.281 -7.195 1 94.69 8 ARG B CA 1
ATOM 818 C C . ARG B 1 8 ? -2.539 -7.238 -7.137 1 94.69 8 ARG B C 1
ATOM 820 O O . ARG B 1 8 ? -1.902 -8.172 -6.652 1 94.69 8 ARG B O 1
ATOM 827 N N . GLU B 1 9 ? -2.016 -6.184 -7.582 1 97.19 9 GLU B N 1
ATOM 828 C CA . GLU B 1 9 ? -0.568 -6 -7.598 1 97.19 9 GLU B CA 1
ATOM 829 C C . GLU B 1 9 ? 0.01 -6.027 -6.188 1 97.19 9 GLU B C 1
ATOM 831 O O . GLU B 1 9 ? 1.009 -6.703 -5.93 1 97.19 9 GLU B O 1
ATOM 836 N N . MET B 1 10 ? -0.694 -5.387 -5.27 1 97.69 10 MET B N 1
ATOM 837 C CA . MET B 1 10 ? -0.191 -5.332 -3.9 1 97.69 10 MET B CA 1
ATOM 838 C C . MET B 1 10 ? -0.359 -6.68 -3.205 1 97.69 10 MET B C 1
ATOM 840 O O . MET B 1 10 ? 0.467 -7.059 -2.373 1 97.69 10 MET B O 1
ATOM 844 N N . SER B 1 11 ? -1.389 -7.367 -3.564 1 97.25 11 SER B N 1
ATOM 845 C CA . SER B 1 11 ? -1.569 -8.711 -3.018 1 97.25 11 SER B CA 1
ATOM 846 C C . SER B 1 11 ? -0.449 -9.641 -3.461 1 97.25 11 SER B C 1
ATOM 848 O O . SER B 1 11 ? 0.079 -10.414 -2.658 1 97.25 11 SER B O 1
ATOM 850 N N . VAL B 1 12 ? -0.097 -9.562 -4.711 1 98.19 12 VAL B N 1
ATOM 851 C CA . VAL B 1 12 ? 0.978 -10.391 -5.242 1 98.19 12 VAL B CA 1
ATOM 852 C C . VAL B 1 12 ? 2.299 -10.016 -4.574 1 98.19 12 VAL B C 1
ATOM 854 O O . VAL B 1 12 ? 3.07 -10.891 -4.176 1 98.19 12 VAL B O 1
ATOM 857 N N . TYR B 1 13 ? 2.551 -8.719 -4.445 1 98.5 13 TYR B N 1
ATOM 858 C CA . TYR B 1 13 ? 3.73 -8.273 -3.715 1 98.5 13 TYR B CA 1
ATOM 859 C C . TYR B 1 13 ? 3.787 -8.906 -2.33 1 98.5 13 TYR B C 1
ATOM 861 O O . TYR B 1 13 ? 4.824 -9.438 -1.926 1 98.5 13 TYR B O 1
ATOM 869 N N . TYR B 1 14 ? 2.693 -8.836 -1.651 1 98.38 14 TYR B N 1
ATOM 870 C CA . TYR B 1 14 ? 2.625 -9.352 -0.286 1 98.38 14 TYR B CA 1
ATOM 871 C C . TYR B 1 14 ? 2.912 -10.844 -0.248 1 98.38 14 TYR B C 1
ATOM 873 O O . TYR B 1 14 ? 3.66 -11.32 0.61 1 98.38 14 TYR B O 1
ATOM 881 N N . LEU B 1 15 ? 2.334 -11.617 -1.143 1 98.12 15 LEU B N 1
ATOM 882 C CA . LEU B 1 15 ? 2.521 -13.062 -1.18 1 98.12 15 LEU B CA 1
ATOM 883 C C . LEU B 1 15 ? 3.99 -13.414 -1.393 1 98.12 15 LEU B C 1
ATOM 885 O O . LEU B 1 15 ? 4.523 -14.297 -0.721 1 98.12 15 LEU B O 1
ATOM 889 N N . LEU B 1 16 ? 4.598 -12.703 -2.307 1 98.56 16 LEU B N 1
ATOM 890 C CA . LEU B 1 16 ? 6.004 -12.945 -2.602 1 98.56 16 LEU B CA 1
ATOM 891 C C . LEU B 1 16 ? 6.883 -12.562 -1.419 1 98.56 16 LEU B C 1
ATOM 893 O O . LEU B 1 16 ? 7.789 -13.312 -1.042 1 98.56 16 LEU B O 1
ATOM 897 N N . LYS B 1 17 ? 6.605 -11.414 -0.823 1 98.5 17 LYS B N 1
ATOM 898 C CA . LYS B 1 17 ? 7.367 -10.945 0.332 1 98.5 17 LYS B CA 1
ATOM 899 C C . LYS B 1 17 ? 7.238 -11.914 1.504 1 98.5 17 LYS B C 1
ATOM 901 O O . LYS B 1 17 ? 8.227 -12.227 2.168 1 98.5 17 LYS B O 1
ATOM 906 N N . LYS B 1 18 ? 6.082 -12.328 1.754 1 97.75 18 LYS B N 1
ATOM 907 C CA . LYS B 1 18 ? 5.82 -13.242 2.859 1 97.75 18 LYS B CA 1
ATOM 908 C C . LYS B 1 18 ? 6.555 -14.57 2.662 1 97.75 18 LYS B C 1
ATOM 910 O O . LYS B 1 18 ? 7.102 -15.125 3.613 1 97.75 18 LYS B O 1
ATOM 915 N N . ARG B 1 19 ? 6.586 -15 1.488 1 98.12 19 ARG B N 1
ATOM 916 C CA . ARG B 1 19 ? 7.16 -16.312 1.183 1 98.12 19 ARG B CA 1
ATOM 917 C C . ARG B 1 19 ? 8.68 -16.25 1.156 1 98.12 19 ARG B C 1
ATOM 919 O O . ARG B 1 19 ? 9.352 -17.172 1.617 1 98.12 19 ARG B O 1
ATOM 926 N N . PHE B 1 20 ? 9.258 -15.148 0.572 1 98.25 20 PHE B N 1
ATOM 927 C CA . PHE B 1 20 ? 10.672 -15.195 0.236 1 98.25 20 PHE B CA 1
ATOM 928 C C . PHE B 1 20 ? 11.461 -14.195 1.069 1 98.25 20 PHE B C 1
ATOM 930 O O . PHE B 1 20 ? 12.68 -14.312 1.2 1 98.25 20 PHE B O 1
ATOM 937 N N . GLY B 1 21 ? 10.773 -13.172 1.512 1 96.88 21 GLY B N 1
ATOM 938 C CA . GLY B 1 21 ? 11.438 -12.156 2.316 1 96.88 21 GLY B CA 1
ATOM 939 C C . GLY B 1 21 ? 12.094 -11.07 1.485 1 96.88 21 GLY B C 1
ATOM 940 O O . GLY B 1 21 ? 11.555 -9.969 1.354 1 96.88 21 GLY B O 1
ATOM 941 N N . ASP B 1 22 ? 13.203 -11.508 0.78 1 96.5 22 ASP B N 1
ATOM 942 C CA . ASP B 1 22 ? 13.969 -10.406 0.201 1 96.5 22 ASP B CA 1
ATOM 943 C C . ASP B 1 22 ? 14.266 -10.656 -1.276 1 96.5 22 ASP B C 1
ATOM 945 O O . ASP B 1 22 ? 14.523 -9.719 -2.033 1 96.5 22 ASP B O 1
ATOM 949 N N . ARG B 1 23 ? 14.32 -11.953 -1.688 1 97.81 23 ARG B N 1
ATOM 950 C CA . ARG B 1 23 ? 14.633 -12.25 -3.08 1 97.81 23 ARG B CA 1
ATOM 951 C C . ARG B 1 23 ? 14 -13.57 -3.512 1 97.81 23 ARG B C 1
ATOM 953 O O . ARG B 1 23 ? 13.672 -14.414 -2.672 1 97.81 23 ARG B O 1
ATOM 960 N N . PHE B 1 24 ? 13.805 -13.664 -4.758 1 98.25 24 PHE B N 1
ATOM 961 C CA . PHE B 1 24 ? 13.273 -14.914 -5.297 1 98.25 24 PHE B CA 1
ATOM 962 C C . PHE B 1 24 ? 13.672 -15.086 -6.758 1 98.25 24 PHE B C 1
ATOM 964 O O . PHE B 1 24 ? 14.039 -14.117 -7.422 1 98.25 24 PHE B O 1
ATOM 971 N N . ASN B 1 25 ? 13.672 -16.328 -7.18 1 97.94 25 ASN B N 1
ATOM 972 C CA . ASN B 1 25 ? 13.797 -16.656 -8.594 1 97.94 25 ASN B CA 1
ATOM 973 C C . ASN B 1 25 ? 12.438 -16.672 -9.289 1 97.94 25 ASN B C 1
ATOM 975 O O . ASN B 1 25 ? 11.445 -17.109 -8.695 1 97.94 25 ASN B O 1
ATOM 979 N N . LEU B 1 26 ? 12.5 -16.312 -10.555 1 98.06 26 LEU B N 1
ATOM 980 C CA . LEU B 1 26 ? 11.25 -16.188 -11.289 1 98.06 26 LEU B CA 1
ATOM 981 C C . LEU B 1 26 ? 10.445 -17.484 -11.227 1 98.06 26 LEU B C 1
ATOM 983 O O . LEU B 1 26 ? 9.234 -17.453 -11.016 1 98.06 26 LEU B O 1
ATOM 987 N N . GLY B 1 27 ? 11.078 -18.578 -11.453 1 97.75 27 GLY B N 1
ATOM 988 C CA . GLY B 1 27 ? 10.398 -19.859 -11.398 1 97.75 27 GLY B CA 1
ATOM 989 C C . GLY B 1 27 ? 9.711 -20.109 -10.07 1 97.75 27 GLY B C 1
ATOM 990 O O . GLY B 1 27 ? 8.562 -20.562 -10.031 1 97.75 27 GLY B O 1
ATOM 991 N N . GLU B 1 28 ? 10.367 -19.828 -8.984 1 98.19 28 GLU B N 1
ATOM 992 C CA . GLU B 1 28 ? 9.812 -20.016 -7.645 1 98.19 28 GLU B CA 1
ATOM 993 C C . GLU B 1 28 ? 8.641 -19.062 -7.406 1 98.19 28 GLU B C 1
ATOM 995 O O . GLU B 1 28 ? 7.645 -19.453 -6.785 1 98.19 28 GLU B O 1
ATOM 1000 N N . GLY B 1 29 ? 8.828 -17.812 -7.863 1 98.31 29 GLY B N 1
ATOM 1001 C CA . GLY B 1 29 ? 7.738 -16.859 -7.746 1 98.31 29 GLY B CA 1
ATOM 1002 C C . GLY B 1 29 ? 6.469 -17.312 -8.453 1 98.31 29 GLY B C 1
ATOM 1003 O O . GLY B 1 29 ? 5.375 -17.203 -7.891 1 98.31 29 GLY B O 1
ATOM 1004 N N . LEU B 1 30 ? 6.645 -17.828 -9.648 1 98.44 30 LEU B N 1
ATOM 1005 C CA . LEU B 1 30 ? 5.508 -18.297 -10.43 1 98.44 30 LEU B CA 1
ATOM 1006 C C . LEU B 1 30 ? 4.828 -19.484 -9.742 1 98.44 30 LEU B C 1
ATOM 1008 O O . LEU B 1 30 ? 3.602 -19.609 -9.797 1 98.44 30 LEU B O 1
ATOM 1012 N N . GLU B 1 31 ? 5.586 -20.297 -9.102 1 98.12 31 GLU B N 1
ATOM 1013 C CA . GLU B 1 31 ? 5.035 -21.422 -8.375 1 98.12 31 GLU B CA 1
ATOM 1014 C C . GLU B 1 31 ? 4.168 -20.969 -7.207 1 98.12 31 GLU B C 1
ATOM 1016 O O . GLU B 1 31 ? 3.082 -21.5 -6.98 1 98.12 31 GLU B O 1
ATOM 1021 N N . VAL B 1 32 ? 4.637 -20 -6.484 1 97.44 32 VAL B N 1
ATOM 1022 C CA . VAL B 1 32 ? 3.924 -19.453 -5.336 1 97.44 32 VAL B CA 1
ATOM 1023 C C . VAL B 1 32 ? 2.6 -18.844 -5.793 1 97.44 32 VAL B C 1
ATOM 1025 O O . VAL B 1 32 ? 1.595 -18.922 -5.082 1 97.44 32 VAL B O 1
ATOM 1028 N N . LEU B 1 33 ? 2.586 -18.281 -6.977 1 97.5 33 LEU B N 1
ATOM 1029 C CA . LEU B 1 33 ? 1.433 -17.516 -7.453 1 97.5 33 LEU B CA 1
ATOM 1030 C C . LEU B 1 33 ? 0.479 -18.406 -8.234 1 97.5 33 LEU B C 1
ATOM 1032 O O . LEU B 1 33 ? -0.666 -18.031 -8.492 1 97.5 33 LEU B O 1
ATOM 1036 N N . SER B 1 34 ? 0.816 -19.625 -8.531 1 96.75 34 SER B N 1
ATOM 1037 C CA . SER B 1 34 ? 0.132 -20.516 -9.469 1 96.75 34 SER B CA 1
ATOM 1038 C C . SER B 1 34 ? -1.242 -20.922 -8.945 1 96.75 34 SER B C 1
ATOM 1040 O O . SER B 1 34 ? -2.156 -21.188 -9.727 1 96.75 34 SER B O 1
ATOM 1042 N N . PRO B 1 35 ? -1.44 -21 -7.617 1 95 35 PRO B N 1
ATOM 1043 C CA . PRO B 1 35 ? -2.783 -21.344 -7.141 1 95 35 PRO B CA 1
ATOM 1044 C C . PRO B 1 35 ? -3.797 -20.234 -7.398 1 95 35 PRO B C 1
ATOM 1046 O O . PRO B 1 35 ? -5.008 -20.469 -7.344 1 95 35 PRO B O 1
ATOM 1049 N N . TYR B 1 36 ? -3.322 -19.078 -7.793 1 94.44 36 TYR B N 1
ATOM 1050 C CA . TYR B 1 36 ? -4.238 -17.938 -7.82 1 94.44 36 TYR B CA 1
ATOM 1051 C C . TYR B 1 36 ? -4.32 -17.344 -9.219 1 94.44 36 TYR B C 1
ATOM 1053 O O . TYR B 1 36 ? -5.332 -16.734 -9.578 1 94.44 36 TYR B O 1
ATOM 1061 N N . PHE B 1 37 ? -3.285 -17.484 -9.898 1 95.44 37 PHE B N 1
ATOM 1062 C CA . PHE B 1 37 ? -3.184 -16.812 -11.18 1 95.44 37 PHE B CA 1
ATOM 1063 C C . PHE B 1 37 ? -2.602 -17.734 -12.242 1 95.44 37 PHE B C 1
ATOM 1065 O O . PHE B 1 37 ? -1.814 -18.625 -11.93 1 95.44 37 PHE B O 1
ATOM 1072 N N . SER B 1 38 ? -2.994 -17.391 -13.461 1 96.69 38 SER B N 1
ATOM 1073 C CA . SER B 1 38 ? -2.303 -18.047 -14.562 1 96.69 38 SER B CA 1
ATOM 1074 C C . SER B 1 38 ? -0.869 -17.547 -14.695 1 96.69 38 SER B C 1
ATOM 1076 O O . SER B 1 38 ? -0.537 -16.469 -14.203 1 96.69 38 SER B O 1
ATOM 1078 N N . ARG B 1 39 ? -0.121 -18.375 -15.406 1 97.62 39 ARG B N 1
ATOM 1079 C CA . ARG B 1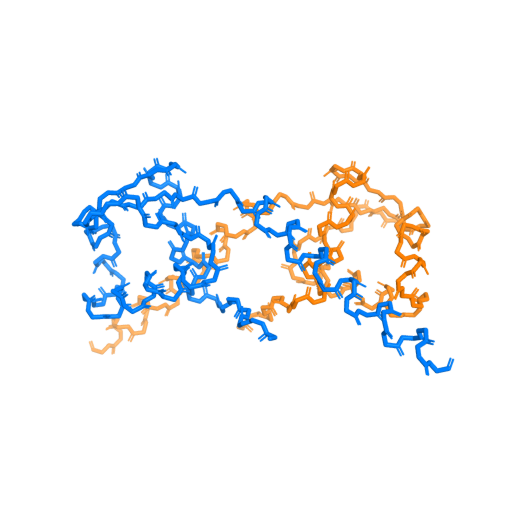 39 ? 1.276 -18 -15.625 1 97.62 39 ARG B CA 1
ATOM 1080 C C . ARG B 1 39 ? 1.39 -16.656 -16.312 1 97.62 39 ARG B C 1
ATOM 1082 O O . ARG B 1 39 ? 2.195 -15.812 -15.906 1 97.62 39 ARG B O 1
ATOM 1089 N N . LYS B 1 40 ? 0.609 -16.406 -17.266 1 98 40 LYS B N 1
ATOM 1090 C CA . LYS B 1 40 ? 0.628 -15.164 -18.016 1 98 40 LYS B CA 1
ATOM 1091 C C . LYS B 1 40 ? 0.308 -13.977 -17.125 1 98 40 LYS B C 1
ATOM 1093 O O . LYS B 1 40 ? 1.011 -12.961 -17.156 1 98 40 LYS B O 1
ATOM 1098 N N . VAL B 1 41 ? -0.721 -14.102 -16.328 1 97.31 41 VAL B N 1
ATOM 1099 C CA . VAL B 1 41 ? -1.142 -13.023 -15.438 1 97.31 41 VAL B CA 1
ATOM 1100 C C . VAL B 1 41 ? -0.054 -12.75 -14.398 1 97.31 41 VAL B C 1
ATOM 1102 O O . VAL B 1 41 ? 0.299 -11.602 -14.148 1 97.31 41 VAL B O 1
ATOM 1105 N N . ALA B 1 42 ? 0.486 -13.805 -13.844 1 98.19 42 ALA B N 1
ATOM 1106 C CA . ALA B 1 42 ? 1.552 -13.672 -12.852 1 98.19 42 ALA B CA 1
ATOM 1107 C C . ALA B 1 42 ? 2.756 -12.938 -13.438 1 98.19 42 ALA B C 1
ATOM 1109 O O . ALA B 1 42 ? 3.311 -12.039 -12.805 1 98.19 42 ALA B O 1
ATOM 1110 N N . LEU B 1 43 ? 3.105 -13.312 -14.641 1 98.25 43 LEU B N 1
ATOM 1111 C CA . LEU B 1 43 ? 4.238 -12.68 -15.305 1 98.25 43 LEU B CA 1
ATOM 1112 C C . LEU B 1 43 ? 3.969 -11.195 -15.539 1 98.25 43 LEU B C 1
ATOM 1114 O O . LEU B 1 43 ? 4.852 -10.359 -15.32 1 98.25 43 LEU B O 1
ATOM 1118 N N . ASN B 1 44 ? 2.787 -10.875 -15.906 1 98.19 44 ASN B N 1
ATOM 1119 C CA . ASN B 1 44 ? 2.416 -9.484 -16.141 1 98.19 44 ASN B CA 1
ATOM 1120 C C . ASN B 1 44 ? 2.465 -8.672 -14.844 1 98.19 44 ASN B C 1
ATOM 1122 O O . ASN B 1 44 ? 2.91 -7.523 -14.844 1 98.19 44 ASN B O 1
ATOM 1126 N N . ILE B 1 45 ? 2.014 -9.227 -13.781 1 98.19 45 ILE B N 1
ATOM 1127 C CA . ILE B 1 45 ? 2.008 -8.523 -12.5 1 98.19 45 ILE B CA 1
ATOM 1128 C C . ILE B 1 45 ? 3.441 -8.312 -12.023 1 98.19 45 ILE B C 1
ATOM 1130 O O . ILE B 1 45 ? 3.787 -7.234 -11.539 1 98.19 45 ILE B O 1
ATOM 1134 N N . ILE B 1 46 ? 4.27 -9.32 -12.195 1 98.19 46 ILE B N 1
ATOM 1135 C CA . ILE B 1 46 ? 5.664 -9.211 -11.789 1 98.19 46 ILE B CA 1
ATOM 1136 C C . ILE B 1 46 ? 6.352 -8.109 -12.602 1 98.19 46 ILE B C 1
ATOM 1138 O O . ILE B 1 46 ? 7.121 -7.316 -12.055 1 98.19 46 ILE B O 1
ATOM 1142 N N . LYS B 1 47 ? 6.062 -8.109 -13.828 1 97.31 47 LYS B N 1
ATOM 1143 C CA . LYS B 1 47 ? 6.594 -7.055 -14.688 1 97.31 47 LYS B CA 1
ATOM 1144 C C . LYS B 1 47 ? 6.145 -5.676 -14.211 1 97.31 47 LYS B C 1
ATOM 1146 O O . LYS B 1 47 ? 6.945 -4.746 -14.141 1 97.31 47 LYS B O 1
ATOM 1151 N N . ARG B 1 48 ? 4.879 -5.52 -13.867 1 97.81 48 ARG B N 1
ATOM 1152 C CA . ARG B 1 48 ? 4.332 -4.25 -13.398 1 97.81 48 ARG B CA 1
ATOM 1153 C C . ARG B 1 48 ? 4.945 -3.848 -12.062 1 97.81 48 ARG B C 1
ATOM 1155 O O . ARG B 1 48 ? 5.289 -2.682 -11.859 1 97.81 48 ARG B O 1
ATOM 1162 N N . LEU B 1 49 ? 5.078 -4.82 -11.172 1 98.31 49 LEU B N 1
ATOM 1163 C CA . LEU B 1 49 ? 5.699 -4.551 -9.883 1 98.31 49 LEU B CA 1
ATOM 1164 C C . LEU B 1 49 ? 7.141 -4.09 -10.055 1 98.31 49 LEU B C 1
ATOM 1166 O O . LEU B 1 49 ? 7.629 -3.26 -9.281 1 98.31 49 LEU B O 1
ATOM 1170 N N . THR B 1 50 ? 7.777 -4.637 -11.094 1 97.75 50 THR B N 1
ATOM 1171 C CA . THR B 1 50 ? 9.141 -4.23 -11.406 1 97.75 50 THR B CA 1
ATOM 1172 C C . THR B 1 50 ? 9.172 -2.795 -11.922 1 97.75 50 THR B C 1
ATOM 1174 O O . THR B 1 50 ? 10.016 -2 -11.5 1 97.75 50 THR B O 1
ATOM 1177 N N . LYS B 1 51 ? 8.273 -2.453 -12.703 1 97.12 51 LYS B N 1
ATOM 1178 C CA . LYS B 1 51 ? 8.188 -1.094 -13.227 1 97.12 51 LYS B CA 1
ATOM 1179 C C . LYS B 1 51 ? 7.887 -0.091 -12.117 1 97.12 51 LYS B C 1
ATOM 1181 O O . LYS B 1 51 ? 8.359 1.048 -12.156 1 97.12 51 LYS B O 1
ATOM 1186 N N . LEU B 1 52 ? 7.156 -0.474 -11.148 1 97.25 52 LEU B N 1
ATOM 1187 C CA . LEU B 1 52 ? 6.758 0.385 -10.039 1 97.25 52 LEU B CA 1
ATOM 1188 C C . LEU B 1 52 ? 7.891 0.532 -9.031 1 97.25 52 LEU B C 1
ATOM 1190 O O . LEU B 1 52 ? 7.84 1.396 -8.148 1 97.25 52 LEU B O 1
ATOM 1194 N N . GLY B 1 53 ? 8.844 -0.347 -9.125 1 97 53 GLY B N 1
ATOM 1195 C CA . GLY B 1 53 ? 9.984 -0.282 -8.219 1 97 53 GLY B CA 1
ATOM 1196 C C . GLY B 1 53 ? 9.789 -1.094 -6.953 1 97 53 GLY B C 1
ATOM 1197 O O . GLY B 1 53 ? 10.555 -0.963 -6 1 97 53 GLY B O 1
ATOM 1198 N N . LEU B 1 54 ? 8.742 -1.871 -6.906 1 98.38 54 LEU B N 1
ATOM 1199 C CA . LEU B 1 54 ? 8.492 -2.746 -5.766 1 98.38 54 LEU B CA 1
ATOM 1200 C C . LEU B 1 54 ? 9.312 -4.027 -5.875 1 98.38 54 LEU B C 1
ATOM 1202 O O . LEU B 1 54 ? 9.562 -4.699 -4.871 1 98.38 54 LEU B O 1
ATOM 1206 N N . LEU B 1 55 ? 9.609 -4.387 -7.09 1 98.38 55 LEU B N 1
ATOM 1207 C CA . LEU B 1 55 ? 10.57 -5.434 -7.41 1 98.38 55 LEU B CA 1
ATOM 1208 C C . LEU B 1 55 ? 11.711 -4.883 -8.25 1 98.38 55 LEU B C 1
ATOM 1210 O O . LEU B 1 55 ? 11.516 -3.969 -9.055 1 98.38 55 LEU B O 1
ATOM 1214 N N . GLU B 1 56 ? 12.883 -5.469 -8.008 1 98.31 56 GLU B N 1
ATOM 1215 C CA . GLU B 1 56 ? 14.039 -5.098 -8.812 1 98.31 56 GLU B CA 1
ATOM 1216 C C . GLU B 1 56 ? 14.664 -6.32 -9.484 1 98.31 56 GLU B C 1
ATOM 1218 O O . GLU B 1 56 ? 15.055 -7.273 -8.805 1 98.31 56 GLU B O 1
ATOM 1223 N N . LYS B 1 57 ? 14.852 -6.27 -10.664 1 97.19 57 LYS B N 1
ATOM 1224 C CA . LYS B 1 57 ? 15.508 -7.355 -11.383 1 97.19 57 LYS B CA 1
ATOM 1225 C C . LYS B 1 57 ? 17.016 -7.332 -11.164 1 97.19 57 LYS B C 1
ATOM 1227 O O . LYS B 1 57 ? 17.656 -6.297 -11.336 1 97.19 57 LYS B O 1
ATOM 1232 N N . ARG B 1 58 ? 17.703 -8.305 -10.648 1 94.88 58 ARG B N 1
ATOM 1233 C CA . ARG B 1 58 ? 19.125 -8.383 -10.336 1 94.88 58 ARG B CA 1
ATOM 1234 C C . ARG B 1 58 ? 19.828 -9.375 -11.258 1 94.88 58 ARG B C 1
ATOM 1236 O O . ARG B 1 58 ? 21.062 -9.516 -11.203 1 94.88 58 ARG B O 1
ATOM 1243 N N . GLY B 1 59 ? 19.297 -9.93 -12.234 1 88 59 GLY B N 1
ATOM 1244 C CA . GLY B 1 59 ? 19.797 -10.922 -13.172 1 88 59 GLY B CA 1
ATOM 1245 C C . GLY B 1 59 ? 18.719 -11.453 -14.102 1 88 59 GLY B C 1
ATOM 1246 O O . GLY B 1 59 ? 17.641 -10.867 -14.211 1 88 59 GLY B O 1
ATOM 1247 N N . ASN B 1 60 ? 19.047 -12.531 -14.797 1 87.06 60 ASN B N 1
ATOM 1248 C CA . ASN B 1 60 ? 18.125 -13.031 -15.805 1 87.06 60 ASN B CA 1
ATOM 1249 C C . ASN B 1 60 ? 16.828 -13.539 -15.164 1 87.06 60 ASN B C 1
ATOM 1251 O O . ASN B 1 60 ? 15.742 -13.297 -15.688 1 87.06 60 ASN B O 1
ATOM 1255 N N . PHE B 1 61 ? 16.797 -14.086 -13.992 1 93.56 61 PHE B N 1
ATOM 1256 C CA . PHE B 1 61 ? 15.57 -14.633 -13.438 1 93.56 61 PHE B CA 1
ATOM 1257 C C . PHE B 1 61 ? 15.508 -14.398 -11.93 1 93.56 61 PHE B C 1
ATOM 1259 O O . PHE B 1 61 ? 14.844 -15.141 -11.203 1 93.56 61 PHE B O 1
ATOM 1266 N N . GLU B 1 62 ? 16.203 -13.383 -11.547 1 97.88 62 GLU B N 1
ATOM 1267 C CA . GLU B 1 62 ? 16.25 -13.102 -10.109 1 97.88 62 GLU B CA 1
ATOM 1268 C C . GLU B 1 62 ? 15.695 -11.719 -9.805 1 97.88 62 GLU B C 1
ATOM 1270 O O . GLU B 1 62 ? 16 -10.75 -10.508 1 97.88 62 GLU B O 1
ATOM 1275 N N . TYR B 1 63 ? 14.93 -11.719 -8.797 1 98.5 63 TYR B N 1
ATOM 1276 C CA . TYR B 1 63 ? 14.312 -10.469 -8.375 1 98.5 63 TYR B CA 1
ATOM 1277 C C . TYR B 1 63 ? 14.586 -10.195 -6.898 1 98.5 63 TYR B C 1
ATOM 1279 O O . TYR B 1 63 ? 14.539 -11.109 -6.07 1 98.5 63 TYR B O 1
ATOM 1287 N N . ALA B 1 64 ? 14.898 -8.945 -6.59 1 98.69 64 ALA B N 1
ATOM 1288 C CA . ALA B 1 64 ? 14.891 -8.461 -5.215 1 98.69 64 ALA B CA 1
ATOM 1289 C C . ALA B 1 64 ? 13.539 -7.84 -4.863 1 98.69 64 ALA B C 1
ATOM 1291 O O . ALA B 1 64 ? 12.938 -7.148 -5.684 1 98.69 64 ALA B O 1
ATOM 1292 N N . ILE B 1 65 ? 13.086 -8.133 -3.68 1 98.62 65 ILE B N 1
ATOM 1293 C CA . ILE B 1 65 ? 11.844 -7.543 -3.174 1 98.62 65 ILE B CA 1
ATOM 1294 C C . ILE B 1 65 ? 12.164 -6.301 -2.348 1 98.62 65 ILE B C 1
ATOM 1296 O O . ILE B 1 65 ? 12.875 -6.379 -1.342 1 98.62 65 ILE B O 1
ATOM 1300 N N . VAL B 1 66 ? 11.625 -5.207 -2.744 1 98.31 66 VAL B N 1
ATOM 1301 C CA . VAL B 1 66 ? 11.883 -3.936 -2.076 1 98.31 66 VAL B CA 1
ATOM 1302 C C . VAL B 1 66 ? 10.984 -3.803 -0.848 1 98.31 66 VAL B C 1
ATOM 1304 O O . VAL B 1 66 ? 9.797 -4.133 -0.9 1 98.31 66 VAL B O 1
ATOM 1307 N N . ASP B 1 67 ? 11.578 -3.297 0.217 1 97.56 67 ASP B N 1
ATOM 1308 C CA . ASP B 1 67 ? 10.805 -3.082 1.436 1 97.56 67 ASP B CA 1
ATOM 1309 C C . ASP B 1 67 ? 9.656 -2.1 1.193 1 97.56 67 ASP B C 1
ATOM 1311 O O . ASP B 1 67 ? 9.867 -1.034 0.607 1 97.56 67 ASP B O 1
ATOM 1315 N N . LEU B 1 68 ? 8.531 -2.508 1.693 1 96.94 68 LEU B N 1
ATOM 1316 C CA . LEU B 1 68 ? 7.324 -1.751 1.383 1 96.94 68 LEU B CA 1
ATOM 1317 C C . LEU B 1 68 ? 7.402 -0.341 1.957 1 96.94 68 LEU B C 1
ATOM 1319 O O . LEU B 1 68 ? 7.004 0.624 1.302 1 96.94 68 LEU B O 1
ATOM 1323 N N . GLU B 1 69 ? 7.801 -0.272 3.131 1 95.38 69 GLU B N 1
ATOM 1324 C CA . GLU B 1 69 ? 7.883 1.039 3.768 1 95.38 69 GLU B CA 1
ATOM 1325 C C . GLU B 1 69 ? 8.914 1.925 3.072 1 95.38 69 GLU B C 1
ATOM 1327 O O . GLU B 1 69 ? 8.719 3.135 2.945 1 95.38 69 GLU B O 1
ATOM 1332 N N . GLU B 1 70 ? 9.969 1.333 2.688 1 96.19 70 GLU B N 1
ATOM 1333 C CA . GLU B 1 70 ? 10.969 2.08 1.927 1 96.19 70 GLU B CA 1
ATOM 1334 C C . GLU B 1 70 ? 10.391 2.59 0.61 1 96.19 70 GLU B C 1
ATOM 1336 O O . GLU B 1 70 ? 10.578 3.758 0.258 1 96.19 70 GLU B O 1
ATOM 1341 N N . TRP B 1 71 ? 9.805 1.737 -0.065 1 97.44 71 TRP B N 1
ATOM 1342 C CA . TRP B 1 71 ? 9.172 2.092 -1.33 1 97.44 71 TRP B CA 1
ATOM 1343 C C . TRP B 1 71 ? 8.133 3.189 -1.129 1 97.44 71 TRP B C 1
ATOM 1345 O O . TRP B 1 71 ? 8.109 4.176 -1.869 1 97.44 71 TRP B O 1
ATOM 1355 N N . LEU B 1 72 ? 7.297 3.045 -0.124 1 97.62 72 LEU B N 1
ATOM 1356 C CA . LEU B 1 72 ? 6.258 4.023 0.167 1 97.62 72 LEU B CA 1
ATOM 1357 C C . LEU B 1 72 ? 6.867 5.371 0.54 1 97.62 72 LEU B C 1
ATOM 1359 O O . LEU B 1 72 ? 6.328 6.418 0.181 1 97.62 72 LEU B O 1
ATOM 1363 N N . GLY B 1 73 ? 7.914 5.328 1.271 1 97.62 73 GLY B N 1
ATOM 1364 C CA . GLY B 1 73 ? 8.609 6.559 1.603 1 97.62 73 GLY B CA 1
ATOM 1365 C C . GLY B 1 73 ? 9.055 7.34 0.38 1 97.62 73 GLY B C 1
ATOM 1366 O O . GLY B 1 73 ? 8.82 8.547 0.291 1 97.62 73 GLY B O 1
ATOM 1367 N N . LYS B 1 74 ? 9.664 6.684 -0.499 1 96.94 74 LYS B N 1
ATOM 1368 C CA . LYS B 1 74 ? 10.117 7.312 -1.736 1 96.94 74 LYS B CA 1
ATOM 1369 C C . LYS B 1 74 ? 8.945 7.879 -2.529 1 96.94 74 LYS B C 1
ATOM 1371 O O . LYS B 1 74 ? 9.008 9.008 -3.023 1 96.94 74 LYS B O 1
ATOM 1376 N N . ARG B 1 75 ? 7.93 7.137 -2.643 1 96.19 75 ARG B N 1
ATOM 1377 C CA . ARG B 1 75 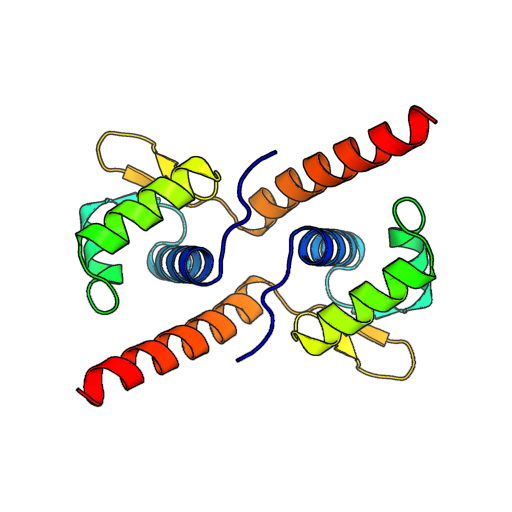? 6.75 7.578 -3.379 1 96.19 75 ARG B CA 1
ATOM 1378 C C . ARG B 1 75 ? 6.105 8.781 -2.707 1 96.19 75 ARG B C 1
ATOM 1380 O O . ARG B 1 75 ? 5.625 9.695 -3.383 1 96.19 75 ARG B O 1
ATOM 1387 N N . THR B 1 76 ? 6.043 8.758 -1.395 1 96.69 76 THR B N 1
ATOM 1388 C CA . THR B 1 76 ? 5.48 9.867 -0.631 1 96.69 76 THR B CA 1
ATOM 1389 C C . THR B 1 76 ? 6.281 11.148 -0.864 1 96.69 76 THR B C 1
ATOM 1391 O O . THR B 1 76 ? 5.707 12.219 -1.089 1 96.69 76 THR B O 1
ATOM 1394 N N . GLU B 1 77 ? 7.551 11.047 -0.817 1 95 77 GLU B N 1
ATOM 1395 C CA . GLU B 1 77 ? 8.422 12.195 -1.077 1 95 77 GLU B CA 1
ATOM 1396 C C . GLU B 1 77 ? 8.172 12.773 -2.467 1 95 77 GLU B C 1
ATOM 1398 O O . GLU B 1 77 ? 8.055 13.984 -2.627 1 95 77 GLU B O 1
ATOM 1403 N N . GLU B 1 78 ? 8.133 11.945 -3.422 1 93.69 78 GLU B N 1
ATOM 1404 C CA . GLU B 1 78 ? 7.852 12.375 -4.789 1 93.69 78 GLU B CA 1
ATOM 1405 C C . GLU B 1 78 ? 6.512 13.094 -4.879 1 93.69 78 GLU B C 1
ATOM 1407 O O . GLU B 1 78 ? 6.398 14.125 -5.543 1 93.69 78 GLU B O 1
ATOM 1412 N N . TYR B 1 79 ? 5.598 12.492 -4.234 1 92.75 79 TYR B N 1
ATOM 1413 C CA . TYR B 1 79 ? 4.246 13.047 -4.262 1 92.75 79 TYR B CA 1
ATOM 1414 C C . TYR B 1 79 ? 4.207 14.43 -3.619 1 92.75 79 TYR B C 1
ATOM 1416 O O . TYR B 1 79 ? 3.641 15.359 -4.188 1 92.75 79 TYR B O 1
ATOM 1424 N N . LEU B 1 80 ? 4.793 14.594 -2.459 1 92.88 80 LEU B N 1
ATOM 1425 C CA . LEU B 1 80 ? 4.762 15.852 -1.724 1 92.88 80 LEU B CA 1
ATOM 1426 C C . LEU B 1 80 ? 5.566 16.922 -2.447 1 92.88 80 LEU B C 1
ATOM 1428 O O . LEU B 1 80 ? 5.211 18.109 -2.416 1 92.88 80 LEU B O 1
ATOM 1432 N N . GLU B 1 81 ? 6.629 16.516 -3.086 1 90.81 81 GLU B N 1
ATOM 1433 C CA . GLU B 1 81 ? 7.438 17.453 -3.867 1 90.81 81 GLU B CA 1
ATOM 1434 C C . GLU B 1 81 ? 6.648 18 -5.055 1 90.81 81 GLU B C 1
ATOM 1436 O O . GLU B 1 81 ? 6.766 19.172 -5.387 1 90.81 81 GLU B O 1
ATOM 1441 N N . ALA B 1 82 ? 5.898 17.172 -5.609 1 86.38 82 ALA B N 1
ATOM 1442 C CA . ALA B 1 82 ? 5.074 17.578 -6.742 1 86.38 82 ALA B CA 1
ATOM 1443 C C . ALA B 1 82 ? 3.961 18.531 -6.293 1 86.38 82 ALA B C 1
ATOM 1445 O O . ALA B 1 82 ? 3.557 19.422 -7.043 1 86.38 82 ALA B O 1
ATOM 1446 N N . ARG B 1 83 ? 3.43 18.328 -5.086 1 84.44 83 ARG B N 1
ATOM 1447 C CA . ARG B 1 83 ? 2.354 19.156 -4.551 1 84.44 83 ARG B CA 1
ATOM 1448 C C . ARG B 1 83 ? 2.871 20.531 -4.156 1 84.44 83 ARG B C 1
ATOM 1450 O O . ARG B 1 83 ? 2.172 21.531 -4.324 1 84.44 83 ARG B O 1
ATOM 1457 N N . LYS B 1 84 ? 3.949 20.594 -3.512 1 78.88 84 LYS B N 1
ATOM 1458 C CA . LYS B 1 84 ? 4.566 21.875 -3.158 1 78.88 84 LYS B CA 1
ATOM 1459 C C . LYS B 1 84 ? 4.832 22.719 -4.402 1 78.88 84 LYS B C 1
ATOM 1461 O O . LYS B 1 84 ? 4.672 23.938 -4.375 1 78.88 84 LYS B O 1
ATOM 1466 N N . GLY B 1 85 ? 5.34 22.094 -5.309 1 66.81 85 GLY B N 1
ATOM 1467 C CA . GLY B 1 85 ? 5.652 22.828 -6.527 1 66.81 85 GLY B CA 1
ATOM 1468 C C . GLY B 1 85 ? 4.434 23.422 -7.203 1 66.81 85 GLY B C 1
ATOM 1469 O O . GLY B 1 85 ? 4.523 24.453 -7.867 1 66.81 85 GLY B O 1
ATOM 1470 N N . ARG B 1 86 ? 3.324 22.844 -6.98 1 64.12 86 ARG B N 1
ATOM 1471 C CA . ARG B 1 86 ? 2.121 23.375 -7.613 1 64.12 86 ARG B CA 1
ATOM 1472 C C . ARG B 1 86 ? 1.634 24.625 -6.91 1 64.12 86 ARG B C 1
ATOM 1474 O O . ARG B 1 86 ? 1.053 25.516 -7.539 1 64.12 86 ARG B O 1
ATOM 1481 N N . HIS B 1 87 ? 1.857 24.719 -5.594 1 55.19 87 HIS B N 1
ATOM 1482 C CA . HIS B 1 87 ? 1.453 25.922 -4.871 1 55.19 87 HIS B CA 1
ATOM 1483 C C . HIS B 1 87 ? 2.467 27.047 -5.062 1 55.19 87 HIS B C 1
ATOM 1485 O O . HIS B 1 87 ? 2.117 28.219 -4.973 1 55.19 87 HIS B O 1
ATOM 1491 N N . SER B 1 88 ? 3.74 26.766 -5.102 1 50.56 88 SER B N 1
ATOM 1492 C CA . SER B 1 88 ? 4.676 27.859 -5.281 1 50.56 88 SER B CA 1
ATOM 1493 C C . SER B 1 88 ? 4.461 28.562 -6.625 1 50.56 88 SER B C 1
ATOM 1495 O O . SER B 1 88 ? 5.012 29.625 -6.875 1 50.56 88 SER B O 1
ATOM 1497 N N . SER B 1 89 ? 4.012 27.844 -7.555 1 45.53 89 SER B N 1
ATOM 1498 C CA . SER B 1 89 ? 3.871 28.594 -8.789 1 45.53 89 SER B CA 1
ATOM 1499 C C . SER B 1 89 ? 2.645 29.5 -8.742 1 45.53 89 SER B C 1
ATOM 1501 O O . SER B 1 89 ? 2.328 30.188 -9.727 1 45.53 89 SER B O 1
ATOM 1503 N N . SER B 1 90 ? 1.794 29.469 -7.684 1 35.91 90 SER B N 1
ATOM 1504 C CA . SER B 1 90 ? 0.792 30.516 -7.805 1 35.91 90 SER B CA 1
ATOM 1505 C C . SER B 1 90 ? 1.286 31.828 -7.191 1 35.91 90 SER B C 1
ATOM 1507 O O . SER B 1 90 ? 1.97 31.812 -6.164 1 35.91 90 SER B O 1
#

Organism: Ignicoccus hospitalis (strain KIN4/I / DSM 18386 / JCM 14125) (NCBI:txid453591)

Radius of gyration: 17.94 Å; Cα contacts (8 Å, |Δi|>4): 190; chains: 2; bounding box: 39×53×40 Å

pLDDT: mean 92.24, std 13.12, range [35.72, 98.75]

Foldseek 3Di:
DADDDDPVLVVLLVQCCVVPPWKDFQVVSLVSCVVPDDSVVSVVSQVSCCVLVQWPDPDDGMITGDDPVVSVVVVVVVVVVVVVVVVVVD/DADDDDPVLVVLLVQCCVVPVWKDFQVVSLVSCVVPDDSVVSVVSQVSCCVLVQWPDPDDGMITGDDPVVSVVVVVVVVVVVVVVVVVVD